Protein AF-A0A7S1MAG1-F1 (afdb_monomer_lite)

Structure (mmCIF, N/CA/C/O backbone):
data_AF-A0A7S1MAG1-F1
#
_entry.id   AF-A0A7S1MAG1-F1
#
loop_
_atom_site.group_PDB
_atom_site.id
_atom_site.type_symbol
_atom_site.label_atom_id
_atom_site.label_alt_id
_atom_site.label_comp_id
_atom_site.label_asym_id
_atom_site.label_entity_id
_atom_site.label_seq_id
_atom_site.pdbx_PDB_ins_code
_atom_site.Cartn_x
_atom_site.Cartn_y
_atom_site.Cartn_z
_atom_site.occupancy
_atom_site.B_iso_or_equiv
_atom_site.auth_seq_id
_atom_site.auth_comp_id
_atom_site.auth_asym_id
_atom_site.auth_atom_id
_atom_site.pdbx_PDB_model_num
ATOM 1 N N . LYS A 1 1 ? -2.793 -0.425 11.177 1.00 80.69 1 LYS A N 1
ATOM 2 C CA . LYS A 1 1 ? -2.006 0.218 10.092 1.00 80.69 1 LYS A CA 1
ATOM 3 C C . LYS A 1 1 ? -1.435 -0.827 9.138 1.00 80.69 1 LYS A C 1
ATOM 5 O O . LYS A 1 1 ? -1.975 -0.945 8.050 1.00 80.69 1 LYS A O 1
ATOM 10 N N . HIS A 1 2 ? -0.466 -1.644 9.570 1.00 88.75 2 HIS A N 1
ATOM 11 C CA . HIS A 1 2 ? 0.183 -2.668 8.735 1.00 88.75 2 HIS A CA 1
ATOM 12 C C . HIS A 1 2 ? -0.796 -3.547 7.936 1.00 88.75 2 HIS A C 1
ATOM 14 O O . HIS A 1 2 ? -0.658 -3.644 6.727 1.00 88.75 2 HIS A O 1
ATOM 20 N N . GLY A 1 3 ? -1.842 -4.095 8.571 1.00 87.62 3 GLY A N 1
ATOM 21 C CA . GLY A 1 3 ? -2.755 -5.026 7.892 1.00 87.62 3 GLY A CA 1
ATOM 22 C C . GLY A 1 3 ? -3.496 -4.387 6.717 1.00 87.62 3 GLY A C 1
ATOM 23 O O . GLY A 1 3 ? -3.519 -4.946 5.631 1.00 87.62 3 GLY A O 1
ATOM 24 N N . ARG A 1 4 ? -4.029 -3.172 6.902 1.00 90.00 4 ARG A N 1
ATOM 25 C CA . ARG A 1 4 ? -4.714 -2.422 5.834 1.00 90.00 4 ARG A CA 1
ATOM 26 C C . ARG A 1 4 ? -3.772 -2.053 4.687 1.00 90.00 4 ARG A C 1
ATOM 28 O O . ARG A 1 4 ? -4.164 -2.176 3.533 1.00 90.00 4 ARG A O 1
ATOM 35 N N . VAL A 1 5 ? -2.537 -1.653 5.001 1.00 90.69 5 VAL A N 1
ATOM 36 C CA . VAL A 1 5 ? -1.518 -1.343 3.985 1.00 90.69 5 VAL A CA 1
ATOM 37 C C . VAL A 1 5 ? -1.180 -2.592 3.174 1.00 90.69 5 VAL A C 1
ATOM 39 O O . VAL A 1 5 ? -1.222 -2.544 1.951 1.00 90.69 5 VAL A O 1
ATOM 42 N N . CYS A 1 6 ? -0.933 -3.728 3.829 1.00 89.31 6 CYS A N 1
ATOM 43 C CA . CYS A 1 6 ? -0.618 -4.978 3.141 1.00 89.31 6 CYS A CA 1
ATOM 44 C C . CYS A 1 6 ? -1.808 -5.530 2.336 1.00 89.31 6 CYS A C 1
ATOM 46 O O . CYS A 1 6 ? -1.602 -6.061 1.249 1.00 89.31 6 CYS A O 1
ATOM 48 N N . MET A 1 7 ? -3.052 -5.375 2.807 1.00 90.88 7 MET A N 1
ATOM 49 C CA . MET A 1 7 ? -4.248 -5.767 2.040 1.00 90.88 7 MET A CA 1
ATOM 50 C C . MET A 1 7 ? -4.369 -4.983 0.726 1.00 90.88 7 MET A C 1
ATOM 52 O O . MET A 1 7 ? -4.616 -5.573 -0.320 1.00 90.88 7 MET A O 1
ATOM 56 N N . LEU A 1 8 ? -4.149 -3.665 0.757 1.00 90.56 8 LEU A N 1
ATOM 57 C CA . LEU A 1 8 ? -4.168 -2.846 -0.459 1.00 90.56 8 LEU A CA 1
ATOM 58 C C . LEU A 1 8 ? -2.948 -3.107 -1.350 1.00 90.56 8 LEU A C 1
ATOM 60 O O . LEU A 1 8 ? -3.086 -3.138 -2.568 1.00 90.56 8 LEU A O 1
ATOM 64 N N . ALA A 1 9 ? -1.773 -3.328 -0.758 1.00 88.75 9 ALA A N 1
ATOM 65 C CA . ALA A 1 9 ? -0.545 -3.583 -1.503 1.00 88.75 9 ALA A CA 1
ATOM 66 C C . ALA A 1 9 ? -0.580 -4.927 -2.248 1.00 88.75 9 ALA A C 1
ATOM 68 O O . ALA A 1 9 ? -0.201 -4.981 -3.412 1.00 88.75 9 ALA A O 1
ATOM 69 N N . THR A 1 10 ? -1.078 -5.996 -1.615 1.00 88.94 10 THR A N 1
ATOM 70 C CA . THR A 1 10 ? -1.230 -7.317 -2.260 1.00 88.94 10 THR A CA 1
ATOM 71 C C . THR A 1 10 ? -2.196 -7.269 -3.437 1.00 88.94 10 THR A C 1
ATOM 73 O O . THR A 1 10 ? -1.853 -7.717 -4.527 1.00 88.94 10 THR A O 1
ATOM 76 N N . LEU A 1 11 ? -3.380 -6.681 -3.244 1.00 88.81 11 LEU A N 1
ATOM 77 C CA . LEU A 1 11 ? -4.368 -6.544 -4.312 1.00 88.81 11 LEU A CA 1
ATOM 78 C C . LEU A 1 11 ? -3.874 -5.620 -5.431 1.00 88.81 11 LEU A C 1
ATOM 80 O O . LEU A 1 11 ? -4.039 -5.947 -6.602 1.00 88.81 11 LEU A O 1
ATOM 84 N N . GLY A 1 12 ? -3.249 -4.493 -5.082 1.00 86.75 12 GLY A N 1
ATOM 85 C CA . GLY A 1 12 ? -2.698 -3.545 -6.048 1.00 86.75 12 GLY A CA 1
ATOM 86 C C . GLY A 1 12 ? -1.608 -4.168 -6.917 1.00 86.75 12 GLY A C 1
ATOM 87 O O . GLY A 1 12 ? -1.656 -4.021 -8.134 1.00 86.75 12 GLY A O 1
ATOM 88 N N . TRP A 1 13 ? -0.688 -4.924 -6.313 1.00 86.19 13 TRP A N 1
ATOM 89 C CA . TRP A 1 13 ? 0.389 -5.600 -7.038 1.00 86.19 13 TRP A CA 1
ATOM 90 C C . TRP A 1 13 ? -0.161 -6.604 -8.057 1.00 86.19 13 TRP A C 1
ATOM 92 O O . TRP A 1 13 ? 0.148 -6.524 -9.247 1.00 86.19 13 TRP A O 1
ATOM 102 N N . ILE A 1 14 ? -1.048 -7.499 -7.613 1.00 85.69 14 ILE A N 1
ATOM 103 C CA . ILE A 1 14 ? -1.650 -8.519 -8.482 1.00 85.69 14 ILE A CA 1
ATOM 104 C C . ILE A 1 14 ? -2.489 -7.861 -9.589 1.00 85.69 14 ILE A C 1
ATOM 106 O O . ILE A 1 14 ? -2.423 -8.278 -10.742 1.00 85.69 14 ILE A O 1
ATOM 110 N N . ALA A 1 15 ? -3.242 -6.800 -9.280 1.00 86.12 15 ALA A N 1
ATOM 111 C CA . ALA A 1 15 ? -4.035 -6.084 -10.280 1.00 86.12 15 ALA A CA 1
ATOM 112 C C . ALA A 1 15 ? -3.161 -5.470 -11.389 1.00 86.12 15 ALA A C 1
ATOM 114 O O . ALA A 1 15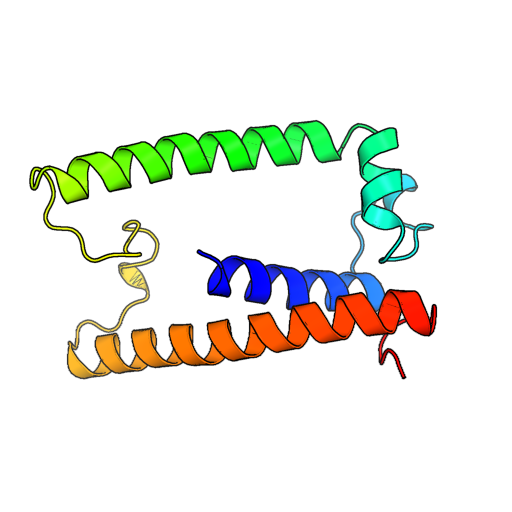 ? -3.523 -5.538 -12.565 1.00 86.12 15 ALA A O 1
ATOM 115 N N . THR A 1 16 ? -1.998 -4.914 -11.034 1.00 83.75 16 THR A N 1
ATOM 116 C CA . THR A 1 16 ? -1.059 -4.344 -12.012 1.00 83.75 16 THR A CA 1
ATOM 117 C C . THR A 1 16 ? -0.356 -5.397 -12.871 1.00 83.75 16 THR A C 1
ATOM 119 O O . THR A 1 16 ? -0.063 -5.116 -14.038 1.00 83.75 16 THR A O 1
ATOM 122 N N . ASP A 1 17 ? -0.140 -6.606 -12.338 1.00 80.12 17 ASP A N 1
ATOM 123 C CA . ASP A 1 17 ? 0.375 -7.749 -13.107 1.00 80.12 17 ASP A CA 1
ATOM 124 C C . ASP A 1 17 ? -0.675 -8.317 -14.068 1.00 80.12 17 ASP A C 1
ATOM 126 O O . ASP A 1 17 ? -0.345 -8.685 -15.191 1.00 80.12 17 ASP A O 1
ATOM 130 N N . LEU A 1 18 ? -1.955 -8.303 -13.680 1.00 81.25 18 LEU A N 1
ATOM 131 C CA . LEU A 1 18 ? -3.079 -8.682 -14.549 1.00 81.25 18 LEU A CA 1
ATOM 132 C C . LEU A 1 18 ? -3.410 -7.626 -15.624 1.00 81.25 18 LEU A C 1
ATOM 134 O O . LEU A 1 18 ? -4.349 -7.806 -16.398 1.00 81.25 18 LEU A O 1
ATOM 138 N N . GLY A 1 19 ? -2.654 -6.526 -15.687 1.00 78.31 19 GLY A N 1
ATOM 139 C CA . GLY A 1 19 ? -2.786 -5.502 -16.725 1.00 78.31 19 GLY A CA 1
ATOM 140 C C . GLY A 1 19 ? -3.743 -4.357 -16.391 1.00 78.31 19 GLY A C 1
ATOM 141 O O . GLY A 1 19 ? -3.987 -3.506 -17.246 1.00 78.31 19 GLY A O 1
ATOM 142 N N . VAL A 1 20 ? -4.255 -4.267 -15.157 1.00 81.69 20 VAL A N 1
ATOM 143 C CA . VAL A 1 20 ? -5.022 -3.094 -14.706 1.00 81.69 20 VAL A CA 1
ATOM 144 C C . VAL A 1 20 ? -4.041 -1.957 -14.416 1.00 81.69 20 VAL A C 1
ATOM 146 O O . VAL A 1 20 ? -3.552 -1.789 -13.301 1.00 81.69 20 VAL A O 1
ATOM 149 N N . ARG A 1 21 ? -3.712 -1.193 -15.459 1.00 81.06 21 ARG A N 1
ATOM 150 C CA . ARG A 1 21 ? -2.763 -0.072 -15.422 1.00 81.06 21 ARG A CA 1
ATOM 151 C C . ARG A 1 21 ? -3.478 1.235 -15.739 1.00 81.06 21 ARG A C 1
ATOM 153 O O . ARG A 1 21 ? -4.432 1.263 -16.515 1.00 81.06 21 ARG A O 1
ATOM 160 N N . PHE A 1 22 ? -3.010 2.329 -15.146 1.00 80.44 22 PHE A N 1
ATOM 161 C CA . PHE A 1 22 ? -3.548 3.652 -15.453 1.00 80.44 22 PHE A CA 1
ATOM 162 C C . PHE A 1 22 ? -3.246 4.049 -16.909 1.00 80.44 22 PHE A C 1
ATOM 164 O O . PHE A 1 22 ? -2.202 3.664 -17.452 1.00 80.44 22 PHE A O 1
ATOM 171 N N . PRO A 1 23 ? -4.144 4.811 -17.561 1.00 78.56 23 PRO A N 1
ATOM 172 C CA . PRO A 1 23 ? -3.906 5.296 -18.913 1.00 78.56 23 PRO A CA 1
ATOM 173 C C . PRO A 1 23 ? -2.746 6.301 -18.908 1.00 78.56 23 PRO A C 1
ATOM 175 O O . PRO A 1 23 ? -2.824 7.352 -18.274 1.00 78.56 23 PRO A O 1
ATOM 178 N N . GLY A 1 24 ? -1.662 5.960 -19.605 1.00 75.94 24 GLY A N 1
ATOM 179 C CA . GLY A 1 24 ? -0.467 6.789 -19.760 1.00 75.94 24 GLY A CA 1
ATOM 180 C C . GLY A 1 24 ? 0.766 5.937 -20.053 1.00 75.94 24 GLY A C 1
ATOM 181 O O . GLY A 1 24 ? 1.004 4.950 -19.361 1.00 75.94 24 GLY A O 1
ATOM 182 N N . ASP A 1 25 ? 1.561 6.321 -21.053 1.00 75.62 25 ASP A N 1
ATOM 183 C CA . ASP A 1 25 ? 2.706 5.530 -21.543 1.00 75.62 25 ASP A CA 1
ATOM 184 C C . ASP A 1 25 ? 3.719 5.185 -20.442 1.00 75.62 25 ASP A C 1
ATOM 186 O O . ASP A 1 25 ? 4.319 4.110 -20.443 1.00 75.62 25 ASP A O 1
ATOM 190 N N . GLN A 1 26 ? 3.843 6.070 -19.450 1.00 74.06 26 GLN A N 1
ATOM 191 C CA . GLN A 1 26 ? 4.710 5.909 -18.282 1.00 74.06 26 GLN A CA 1
ATOM 192 C C . GLN A 1 26 ? 4.343 4.683 -17.428 1.00 74.06 26 GLN A C 1
ATOM 194 O O . GLN A 1 26 ? 5.215 4.105 -16.788 1.00 74.06 26 GLN A O 1
ATOM 199 N N . PHE A 1 27 ? 3.076 4.259 -17.434 1.00 75.31 27 PHE A N 1
ATOM 200 C CA . PHE A 1 27 ? 2.576 3.149 -16.618 1.00 75.31 27 PHE A CA 1
ATOM 201 C C . PHE A 1 27 ? 2.463 1.829 -17.392 1.00 75.31 27 PHE A C 1
ATOM 203 O O . PHE A 1 27 ? 2.237 0.791 -16.777 1.00 75.31 27 PHE A O 1
ATOM 210 N N . GLN A 1 28 ? 2.602 1.845 -18.724 1.00 73.00 28 GLN A N 1
ATOM 211 C CA . GLN A 1 28 ? 2.303 0.687 -19.577 1.00 73.00 28 GLN A CA 1
ATOM 212 C C . GLN A 1 28 ? 3.483 -0.270 -19.768 1.00 73.00 28 GLN A C 1
ATOM 214 O O . GLN A 1 28 ? 3.251 -1.467 -19.900 1.00 73.00 28 GLN A O 1
ATOM 219 N N . ASN A 1 29 ? 4.731 0.205 -19.700 1.00 68.94 29 ASN A N 1
ATOM 220 C CA . ASN A 1 29 ? 5.922 -0.592 -20.047 1.00 68.94 29 ASN A CA 1
ATOM 221 C C . ASN A 1 29 ? 6.854 -0.894 -18.863 1.00 68.94 29 ASN A C 1
ATOM 223 O O . ASN A 1 29 ? 8.044 -1.120 -19.062 1.00 68.94 29 ASN A O 1
ATOM 227 N N . VAL A 1 30 ? 6.341 -0.876 -17.630 1.00 72.94 30 VAL A N 1
ATOM 228 C CA . VAL A 1 30 ? 7.165 -1.105 -16.432 1.00 72.94 30 VAL A CA 1
ATOM 229 C C . VAL A 1 30 ? 6.807 -2.438 -15.773 1.00 72.94 30 VAL A C 1
ATOM 231 O O . VAL A 1 30 ? 5.627 -2.799 -15.690 1.00 72.94 30 VAL A O 1
ATOM 234 N N . SER A 1 31 ? 7.821 -3.190 -15.338 1.00 74.62 31 SER A N 1
ATOM 235 C CA . SER A 1 31 ? 7.637 -4.379 -14.500 1.00 74.62 31 SER A CA 1
ATOM 236 C C . SER A 1 31 ? 7.166 -3.959 -13.103 1.00 74.62 31 SER A C 1
ATOM 238 O O . SER A 1 31 ? 7.508 -2.881 -12.618 1.00 74.62 31 SER A O 1
ATOM 240 N N . THR A 1 32 ? 6.358 -4.774 -12.429 1.00 73.69 32 THR A N 1
ATOM 241 C CA . THR A 1 32 ? 5.814 -4.414 -11.105 1.00 73.69 32 THR A CA 1
ATOM 242 C C . THR A 1 32 ? 6.897 -4.244 -10.039 1.00 73.69 32 THR A C 1
ATOM 244 O O . THR A 1 32 ? 6.757 -3.397 -9.158 1.00 73.69 32 THR A O 1
ATOM 247 N N . VAL A 1 33 ? 8.024 -4.947 -10.177 1.00 78.75 33 VAL A N 1
ATOM 248 C CA . VAL A 1 33 ? 9.203 -4.808 -9.307 1.00 78.75 33 VAL A CA 1
ATOM 249 C C . VAL A 1 33 ? 9.923 -3.472 -9.532 1.00 78.75 33 VAL A C 1
ATOM 251 O O . VAL A 1 33 ? 10.283 -2.786 -8.575 1.00 78.75 33 VAL A O 1
ATOM 254 N N . GLU A 1 34 ? 10.111 -3.055 -10.786 1.00 82.25 34 GLU A N 1
ATOM 255 C CA . GLU A 1 34 ? 10.821 -1.809 -11.115 1.00 82.25 34 GLU A CA 1
ATOM 256 C C . GLU A 1 34 ? 9.919 -0.569 -11.056 1.00 82.25 34 GLU A C 1
ATOM 258 O O . GLU A 1 34 ? 10.417 0.563 -11.057 1.00 82.25 34 GLU A O 1
ATOM 263 N N . ALA A 1 35 ? 8.600 -0.767 -10.954 1.00 82.75 35 ALA A N 1
ATOM 264 C CA . ALA A 1 35 ? 7.594 0.289 -10.919 1.00 82.75 35 ALA A CA 1
ATOM 265 C C . ALA A 1 35 ? 7.908 1.362 -9.876 1.00 82.75 35 ALA A C 1
ATOM 267 O O . ALA A 1 35 ? 7.758 2.549 -10.159 1.00 82.75 35 ALA A O 1
ATOM 268 N N . HIS A 1 36 ? 8.413 0.981 -8.700 1.00 84.94 36 HIS A N 1
ATOM 269 C CA . HIS A 1 36 ? 8.798 1.952 -7.678 1.00 84.94 36 HIS A CA 1
ATOM 270 C C . HIS A 1 36 ? 9.857 2.940 -8.195 1.00 84.94 36 HIS A C 1
ATOM 272 O O . HIS A 1 36 ? 9.648 4.152 -8.152 1.00 84.94 36 HIS A O 1
ATOM 278 N N . ASN A 1 37 ? 10.973 2.440 -8.729 1.00 85.31 37 ASN A N 1
ATOM 279 C CA . ASN A 1 37 ? 12.087 3.286 -9.163 1.00 85.31 37 ASN A CA 1
ATOM 280 C C . ASN A 1 37 ? 11.723 4.120 -10.397 1.00 85.31 37 ASN A C 1
ATOM 282 O O . ASN A 1 37 ? 12.068 5.301 -10.458 1.00 85.31 37 ASN A O 1
ATOM 286 N N . ALA A 1 38 ? 10.976 3.540 -11.339 1.00 83.94 38 ALA A N 1
ATOM 287 C CA . ALA A 1 38 ? 10.489 4.252 -12.518 1.00 83.94 38 ALA A CA 1
ATOM 288 C C . ALA A 1 38 ? 9.506 5.380 -12.155 1.00 83.94 38 ALA A C 1
ATOM 290 O O . ALA A 1 38 ? 9.557 6.464 -12.729 1.00 83.94 38 ALA A O 1
ATOM 291 N N . MET A 1 39 ? 8.628 5.166 -11.171 1.00 81.62 39 MET A N 1
ATOM 292 C CA . MET A 1 39 ? 7.677 6.196 -10.734 1.00 81.62 39 MET A CA 1
ATOM 293 C C . MET A 1 39 ? 8.315 7.267 -9.845 1.00 81.62 39 MET A C 1
ATOM 295 O O . MET A 1 39 ? 7.816 8.395 -9.783 1.00 81.62 39 MET A O 1
ATOM 299 N N . VAL A 1 40 ? 9.428 6.948 -9.179 1.00 85.69 40 VAL A N 1
ATOM 300 C CA . VAL A 1 40 ? 10.264 7.939 -8.489 1.00 85.69 40 VAL A CA 1
ATOM 301 C C . VAL A 1 40 ? 10.981 8.831 -9.500 1.00 85.69 40 VAL A C 1
ATOM 303 O O . VAL A 1 40 ? 10.920 10.051 -9.361 1.00 85.69 40 VAL A O 1
ATOM 306 N N . SER A 1 41 ? 11.596 8.264 -10.544 1.00 82.75 41 SER A N 1
ATOM 307 C CA . SER A 1 41 ? 12.270 9.059 -11.582 1.00 82.75 41 SER A CA 1
ATOM 308 C C . SER A 1 41 ? 11.292 9.892 -12.417 1.00 82.75 41 SER A C 1
ATOM 310 O O . SER A 1 41 ? 11.608 11.024 -12.774 1.00 82.75 41 SER A O 1
ATOM 312 N N . ALA A 1 42 ? 10.077 9.387 -12.651 1.00 82.31 42 ALA A N 1
ATOM 313 C CA . ALA A 1 42 ? 8.990 10.137 -13.281 1.00 82.31 42 ALA A CA 1
ATOM 314 C C . ALA A 1 42 ? 8.395 11.246 -12.384 1.00 82.31 42 ALA A C 1
ATOM 316 O O . ALA A 1 42 ? 7.566 12.028 -12.845 1.00 82.31 42 ALA A O 1
ATOM 317 N N . GLY A 1 43 ? 8.773 11.317 -11.102 1.00 83.62 43 GLY A N 1
ATOM 318 C CA . GLY A 1 43 ? 8.287 12.324 -10.152 1.00 83.62 43 GLY A CA 1
ATOM 319 C C . GLY A 1 43 ? 6.861 12.096 -9.637 1.00 83.62 43 GLY A C 1
ATOM 320 O O . GLY A 1 43 ? 6.383 12.861 -8.801 1.00 83.62 43 GLY A O 1
ATOM 321 N N . VAL A 1 44 ? 6.188 11.029 -10.074 1.00 83.12 44 VAL A N 1
ATOM 322 C CA . VAL A 1 44 ? 4.808 10.696 -9.687 1.00 83.12 44 VAL A CA 1
ATOM 323 C C . VAL A 1 44 ? 4.733 10.213 -8.233 1.00 83.12 44 VAL A C 1
ATOM 325 O O . VAL A 1 44 ? 3.752 10.479 -7.541 1.00 83.12 44 VAL A O 1
ATOM 328 N N . MET A 1 45 ? 5.788 9.565 -7.724 1.00 85.44 45 MET A N 1
ATOM 329 C CA . MET A 1 45 ? 5.827 9.067 -6.341 1.00 85.44 45 MET A CA 1
ATOM 330 C C . MET A 1 45 ? 5.866 10.192 -5.286 1.00 85.44 45 MET A C 1
ATOM 332 O O . MET A 1 45 ? 5.385 10.012 -4.169 1.00 85.44 45 MET A O 1
ATOM 336 N N . GLY A 1 46 ? 6.395 11.372 -5.631 1.00 85.69 46 GLY A N 1
ATOM 337 C CA . GLY A 1 46 ? 6.515 12.509 -4.708 1.00 85.69 46 GLY A CA 1
ATOM 338 C C . GLY A 1 46 ? 5.161 13.021 -4.191 1.00 85.69 46 GLY A C 1
ATOM 339 O O . GLY A 1 46 ? 4.954 13.068 -2.976 1.00 85.69 46 GLY A O 1
ATOM 340 N N . PRO A 1 47 ? 4.202 13.352 -5.077 1.00 86.31 47 PRO A N 1
ATOM 341 C CA . PRO A 1 47 ? 2.836 13.698 -4.682 1.00 86.31 47 PRO A CA 1
ATOM 342 C C . PRO A 1 47 ? 2.119 12.596 -3.883 1.00 86.31 47 PRO A C 1
ATOM 344 O O . PRO A 1 47 ? 1.389 12.900 -2.936 1.00 86.31 47 PRO A O 1
ATOM 347 N N . PHE A 1 48 ? 2.345 11.316 -4.204 1.00 86.31 48 PHE A N 1
ATOM 348 C CA . PHE A 1 48 ? 1.788 10.201 -3.424 1.00 86.31 48 PHE A CA 1
ATOM 349 C C . PHE A 1 48 ? 2.339 10.165 -1.997 1.00 86.31 48 PHE A C 1
ATOM 351 O O . PHE A 1 48 ? 1.574 10.041 -1.042 1.00 86.31 48 PHE A O 1
ATOM 358 N N . LEU A 1 49 ? 3.648 10.355 -1.826 1.00 88.88 49 LEU A N 1
ATOM 359 C CA . LEU A 1 49 ? 4.248 10.445 -0.499 1.00 88.88 49 LEU A CA 1
ATOM 360 C C . LEU A 1 49 ? 3.698 11.644 0.287 1.00 88.88 49 LEU A C 1
ATOM 362 O O . LEU A 1 49 ? 3.362 11.501 1.459 1.00 88.88 49 LEU A O 1
ATOM 366 N N . ALA A 1 50 ? 3.550 12.807 -0.357 1.00 88.69 50 ALA A N 1
ATOM 367 C CA . ALA A 1 50 ? 3.024 14.013 0.283 1.00 88.69 50 ALA A CA 1
ATOM 368 C C . ALA A 1 50 ? 1.567 13.846 0.751 1.00 88.69 50 ALA A C 1
ATOM 370 O O . ALA A 1 50 ? 1.217 14.255 1.858 1.00 88.69 50 ALA A O 1
ATOM 371 N N . THR A 1 51 ? 0.719 13.213 -0.064 1.00 88.06 51 THR A N 1
ATOM 372 C CA . THR A 1 51 ? -0.678 12.940 0.312 1.00 88.06 51 THR A CA 1
ATOM 373 C C . THR A 1 51 ? -0.771 11.935 1.459 1.00 88.06 51 THR A C 1
ATOM 375 O O . THR A 1 51 ? -1.504 12.185 2.415 1.00 88.06 51 THR A O 1
ATOM 378 N N . ILE A 1 52 ? 0.010 10.848 1.432 1.00 89.25 52 ILE A N 1
ATOM 379 C CA . ILE A 1 52 ? 0.088 9.892 2.550 1.00 89.25 52 ILE A CA 1
ATOM 380 C C . ILE A 1 52 ? 0.582 10.592 3.820 1.00 89.25 52 ILE A C 1
ATOM 382 O O . ILE A 1 52 ? -0.026 10.428 4.876 1.00 89.25 52 ILE A O 1
ATOM 386 N N . ALA A 1 53 ? 1.629 11.415 3.720 1.00 88.19 53 ALA A N 1
ATOM 387 C CA . ALA A 1 53 ? 2.166 12.167 4.849 1.00 88.19 53 ALA A CA 1
ATOM 388 C C . ALA A 1 53 ? 1.116 13.104 5.465 1.00 88.19 53 ALA A C 1
ATOM 390 O O . ALA A 1 53 ? 0.981 13.149 6.685 1.00 88.19 53 ALA A O 1
ATOM 391 N N . ALA A 1 54 ? 0.312 13.794 4.650 1.00 88.88 54 ALA A N 1
ATOM 392 C CA . ALA A 1 54 ? -0.780 14.631 5.147 1.00 88.88 54 ALA A CA 1
ATOM 393 C C . ALA A 1 54 ? -1.820 13.818 5.946 1.00 88.88 54 ALA A C 1
ATOM 395 O O . ALA A 1 54 ? -2.216 14.222 7.043 1.00 88.88 54 ALA A O 1
ATOM 396 N N . TYR A 1 55 ? -2.218 12.642 5.444 1.00 86.31 55 TYR A N 1
ATOM 397 C CA . TYR A 1 55 ? -3.118 11.742 6.173 1.00 86.31 55 TYR A CA 1
ATOM 398 C C . TYR A 1 55 ? -2.484 11.168 7.445 1.00 86.31 55 TYR A C 1
ATOM 400 O O . TYR A 1 55 ? -3.184 10.975 8.441 1.00 86.31 55 TYR A O 1
ATOM 408 N N . GLU A 1 56 ? -1.175 10.911 7.452 1.00 87.44 56 GLU A N 1
ATOM 409 C CA . GLU A 1 56 ? -0.463 10.459 8.649 1.00 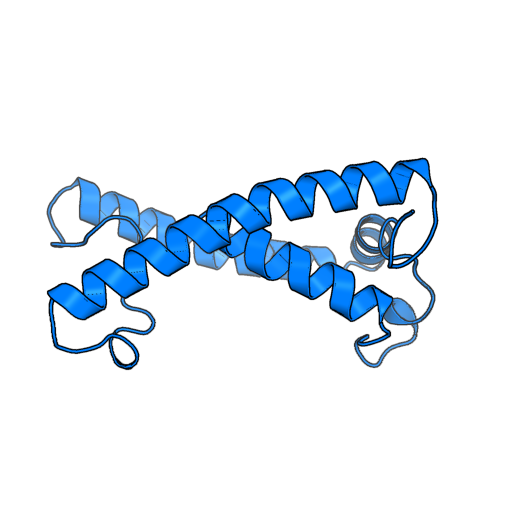87.44 56 GLU A CA 1
ATOM 410 C C . GLU A 1 56 ? -0.361 11.541 9.719 1.00 87.44 56 GLU A C 1
ATOM 412 O O . GLU A 1 56 ? -0.549 11.228 10.892 1.00 87.44 56 GLU A O 1
ATOM 417 N N . VAL A 1 57 ? -0.133 12.801 9.344 1.00 87.94 57 VAL A N 1
ATOM 418 C CA . VAL A 1 57 ? -0.129 13.925 10.293 1.00 87.94 57 VAL A CA 1
ATOM 419 C C . VAL A 1 57 ? -1.501 14.067 10.952 1.00 87.94 57 VAL A C 1
ATOM 421 O O . VAL A 1 57 ? -1.589 14.149 12.177 1.00 87.94 57 VAL A O 1
ATOM 424 N N . TYR A 1 58 ? -2.581 14.002 10.167 1.00 84.12 58 TYR A N 1
ATOM 425 C CA . TYR A 1 58 ? -3.943 14.021 10.704 1.00 84.12 58 TYR A CA 1
ATOM 426 C C . TYR A 1 58 ? -4.236 12.804 11.599 1.00 84.12 58 TYR A C 1
ATOM 428 O O . TYR A 1 58 ? -4.746 12.939 12.711 1.00 84.12 58 TYR A O 1
ATOM 436 N N . GLY A 1 59 ? -3.876 11.599 11.147 1.00 81.06 59 GLY A N 1
ATOM 437 C CA . GLY A 1 59 ? -4.061 10.373 11.920 1.00 81.06 59 GLY A CA 1
ATOM 438 C C . GLY A 1 59 ? -3.233 10.340 13.209 1.00 81.06 59 GLY A C 1
ATOM 439 O O . GLY A 1 59 ? -3.697 9.791 14.209 1.00 81.06 59 GLY A O 1
ATOM 440 N N . GLY A 1 60 ? -2.038 10.934 13.189 1.00 81.44 60 GLY A N 1
ATOM 441 C CA . GLY A 1 60 ? -1.143 11.100 14.330 1.00 81.44 60 GLY A CA 1
ATOM 442 C C . GLY A 1 60 ? -1.710 12.065 15.363 1.00 81.44 60 GLY A C 1
ATOM 443 O O . GLY A 1 60 ? -1.780 11.701 16.535 1.00 81.44 60 GLY A O 1
ATOM 444 N N . TRP A 1 61 ? -2.215 13.225 14.930 1.00 80.50 61 TRP A N 1
ATOM 445 C CA . TRP A 1 61 ? -2.968 14.142 15.793 1.00 80.50 61 TRP A CA 1
ATOM 446 C C . TRP A 1 61 ? -4.135 13.406 16.469 1.00 80.50 61 TRP A C 1
ATOM 448 O O . TRP A 1 61 ? -4.194 13.342 17.697 1.00 80.50 61 TRP A O 1
ATOM 458 N N . LEU A 1 62 ? -5.005 12.749 15.694 1.00 77.88 62 LEU A N 1
ATOM 459 C CA . LEU A 1 62 ? -6.161 12.014 16.231 1.00 77.88 62 LEU A CA 1
ATOM 460 C C . LEU A 1 62 ? -5.755 10.872 17.191 1.00 77.88 62 LEU A C 1
ATOM 462 O O . LEU A 1 62 ? -6.552 10.419 18.011 1.00 77.88 62 LEU A O 1
ATOM 466 N N . CYS A 1 63 ? -4.539 10.337 17.056 1.00 75.00 63 CYS A N 1
ATOM 467 C CA . CYS A 1 63 ? -3.995 9.333 17.967 1.00 75.00 63 CYS A CA 1
ATOM 468 C C . CYS A 1 63 ? -3.587 9.970 19.303 1.00 75.00 63 CYS A C 1
ATOM 470 O O . CYS A 1 63 ? -3.963 9.462 20.356 1.00 75.00 63 CYS A O 1
ATOM 472 N N . LEU A 1 64 ? -2.877 11.103 19.258 1.00 78.00 64 LEU A N 1
ATOM 473 C CA . LEU A 1 64 ? -2.442 11.851 20.442 1.00 78.00 64 LEU A CA 1
ATOM 474 C C . LEU A 1 64 ? -3.632 12.330 21.284 1.00 78.00 64 LEU A C 1
ATOM 476 O O . LEU A 1 64 ? -3.647 12.113 22.491 1.00 78.00 64 LEU A O 1
ATOM 480 N N . GLU A 1 65 ? -4.675 12.877 20.658 1.00 75.75 65 GLU A N 1
ATOM 481 C CA . GLU A 1 65 ? -5.891 13.296 21.376 1.00 75.75 65 GLU A CA 1
ATOM 482 C C . GLU A 1 65 ? -6.656 12.127 22.014 1.00 75.75 65 GLU A C 1
ATOM 484 O O . GLU A 1 65 ? -7.280 12.291 23.066 1.00 75.75 65 GLU A O 1
ATOM 489 N N . GLY A 1 66 ? -6.598 10.942 21.396 1.00 71.19 66 GLY A N 1
ATOM 490 C CA . GLY A 1 66 ? -7.142 9.711 21.969 1.00 71.19 66 GLY A CA 1
ATOM 491 C C . GLY A 1 66 ? -6.334 9.218 23.173 1.00 71.19 66 GLY A C 1
ATOM 492 O O . GLY A 1 66 ? -6.920 8.801 24.168 1.00 71.19 66 GLY A O 1
ATOM 493 N N . PHE A 1 67 ? -5.001 9.316 23.123 1.00 67.44 67 PHE A N 1
ATOM 494 C CA . PHE A 1 67 ? -4.124 8.979 24.253 1.00 67.44 67 PHE A CA 1
ATOM 495 C C . PHE A 1 67 ? -4.276 9.943 25.434 1.00 67.44 67 PHE A C 1
ATOM 497 O O . PHE A 1 67 ? -4.236 9.511 26.582 1.00 67.44 67 PHE A O 1
ATOM 504 N N . GLU A 1 68 ? -4.489 11.231 25.165 1.00 70.44 68 GLU A N 1
ATOM 505 C CA . GLU A 1 68 ? -4.751 12.248 26.190 1.00 70.44 68 GLU A CA 1
ATOM 506 C C . GLU A 1 68 ? -6.150 12.126 26.826 1.00 70.44 68 GLU A C 1
ATOM 508 O O . GLU A 1 68 ? -6.468 12.865 27.756 1.00 70.44 68 GLU A O 1
ATOM 513 N N . GLY A 1 69 ? -7.000 11.210 26.343 1.00 65.88 69 GLY A N 1
ATOM 514 C CA . GLY A 1 69 ? -8.332 10.954 26.899 1.00 65.88 69 GLY A CA 1
ATOM 515 C C . GLY A 1 69 ? -9.374 12.028 26.572 1.00 65.88 69 GLY A C 1
ATOM 516 O O . GLY A 1 69 ? -10.481 11.990 27.105 1.00 65.88 69 GLY A O 1
ATOM 517 N N . LYS A 1 70 ? -9.055 12.975 25.680 1.00 63.84 70 LYS A N 1
ATOM 518 C CA . LYS A 1 70 ? -9.993 14.013 25.214 1.00 63.84 70 LYS A CA 1
ATOM 519 C C . LYS A 1 70 ? -11.065 13.442 24.281 1.00 63.84 70 LYS A C 1
ATOM 521 O O . LYS A 1 70 ? -12.134 14.032 24.144 1.00 63.84 70 LYS A O 1
ATOM 526 N N . ILE A 1 71 ? -10.791 12.295 23.652 1.00 64.88 71 ILE A N 1
ATOM 527 C CA . ILE A 1 71 ? -11.692 11.615 22.717 1.00 64.88 71 ILE A CA 1
ATOM 528 C C . ILE A 1 71 ? -11.806 10.132 23.099 1.00 64.88 71 ILE A C 1
ATOM 530 O O . ILE A 1 71 ? -10.815 9.405 23.082 1.00 64.88 71 ILE A O 1
ATOM 534 N N . ASN A 1 72 ? -13.028 9.660 23.376 1.00 63.16 72 ASN A N 1
ATOM 535 C CA . ASN A 1 72 ? -13.323 8.233 23.560 1.00 63.16 72 ASN A CA 1
ATOM 536 C C . ASN A 1 72 ? -13.260 7.509 22.209 1.00 63.16 72 ASN A C 1
ATOM 538 O O . ASN A 1 72 ? -14.236 7.474 21.456 1.00 63.16 72 ASN A O 1
ATOM 542 N N . ARG A 1 73 ? -12.087 6.962 21.889 1.00 68.50 73 ARG A N 1
ATOM 543 C CA . ARG A 1 73 ? -11.795 6.305 20.615 1.00 68.50 73 ARG A CA 1
ATOM 544 C C . ARG A 1 73 ? -11.081 4.977 20.851 1.00 68.50 73 ARG A C 1
ATOM 546 O O . ARG A 1 73 ? -10.049 4.931 21.511 1.00 68.50 73 ARG A O 1
ATOM 553 N N . GLU A 1 74 ? -11.580 3.911 20.231 1.00 70.06 74 GLU A N 1
ATOM 554 C CA . GLU A 1 74 ? -10.852 2.642 20.172 1.00 70.06 74 GLU A CA 1
ATOM 555 C C . GLU A 1 74 ? -9.689 2.701 19.168 1.00 70.06 74 GLU A C 1
ATOM 557 O O . GLU A 1 74 ? -9.760 3.346 18.114 1.00 70.06 74 GLU A O 1
ATOM 562 N N . ALA A 1 75 ? -8.608 1.980 19.466 1.00 69.94 75 ALA A N 1
ATOM 563 C CA . ALA A 1 75 ? -7.445 1.909 18.591 1.00 69.94 75 ALA A CA 1
ATOM 564 C C . ALA A 1 75 ? -7.834 1.421 17.178 1.00 69.94 75 ALA A C 1
ATOM 566 O O . ALA A 1 75 ? -8.366 0.329 17.001 1.00 69.94 75 ALA A O 1
ATOM 567 N N . GLY A 1 76 ? -7.542 2.232 16.154 1.00 68.31 76 GLY A N 1
ATOM 568 C CA . GLY A 1 76 ? -7.834 1.910 14.749 1.00 68.31 76 GLY A CA 1
ATOM 569 C C . GLY A 1 76 ? -9.195 2.386 14.219 1.00 68.31 76 GLY A C 1
ATOM 570 O O . GLY A 1 76 ? -9.420 2.302 13.008 1.00 68.31 76 GLY A O 1
ATOM 571 N N . ASP A 1 77 ? -10.060 2.955 15.064 1.00 74.44 77 ASP A N 1
ATOM 572 C CA . ASP A 1 77 ? -11.327 3.565 14.638 1.00 74.44 77 ASP A CA 1
ATOM 573 C C . ASP A 1 77 ? -11.096 5.009 14.175 1.00 74.44 77 ASP A C 1
ATOM 575 O O . ASP A 1 77 ? -10.984 5.908 14.991 1.00 74.44 77 ASP A O 1
ATOM 579 N N . PHE A 1 78 ? -10.959 5.266 12.874 1.00 69.44 78 PHE A N 1
ATOM 580 C CA . PHE A 1 78 ? -10.778 6.630 12.343 1.00 69.44 78 PHE A CA 1
ATOM 581 C C . PHE A 1 78 ? -12.108 7.352 12.065 1.00 69.44 78 PHE A C 1
ATOM 583 O O . PHE A 1 78 ? -12.122 8.300 11.290 1.00 69.44 78 PHE A O 1
ATOM 590 N N . PHE A 1 79 ? -13.233 6.882 12.623 1.00 63.81 79 PHE A N 1
ATOM 591 C CA . PHE A 1 79 ? -14.596 7.358 12.323 1.00 63.81 79 PHE A CA 1
ATOM 592 C C . PHE A 1 79 ? -15.039 7.189 10.857 1.00 63.81 79 PHE A C 1
ATOM 594 O O . PHE A 1 79 ? -16.187 7.462 10.510 1.00 63.81 79 PHE A O 1
ATOM 601 N N . LEU A 1 80 ? -14.163 6.659 10.005 1.00 61.12 80 LEU A N 1
ATOM 602 C CA . LEU A 1 80 ? -14.427 6.313 8.618 1.00 61.12 80 LEU A CA 1
ATOM 603 C C . LEU A 1 80 ? -15.160 4.968 8.549 1.00 61.12 80 LEU A C 1
ATOM 605 O O . LEU A 1 80 ? -14.655 3.953 9.024 1.00 61.12 80 LEU A O 1
ATOM 609 N N . GLY A 1 81 ? -16.346 4.961 7.936 1.00 57.69 81 GLY A N 1
ATOM 610 C CA . GLY A 1 81 ? -17.082 3.729 7.637 1.00 57.69 81 GLY A CA 1
ATOM 611 C C . GLY A 1 81 ? -17.980 3.194 8.755 1.00 57.69 81 GLY A C 1
ATOM 612 O O . GLY A 1 81 ? -18.474 2.077 8.629 1.00 57.69 81 GLY A O 1
ATOM 613 N N . LYS A 1 82 ? -18.278 3.984 9.800 1.00 61.22 82 LYS A N 1
ATOM 614 C CA . LYS A 1 82 ? -19.247 3.601 10.854 1.00 61.22 82 LYS A CA 1
ATOM 615 C C . LYS A 1 82 ? -20.636 3.236 10.308 1.00 61.22 82 LYS A C 1
ATOM 617 O O . LYS A 1 82 ? -21.331 2.434 10.916 1.00 61.22 82 LYS A O 1
ATOM 622 N N . ASN A 1 83 ? -20.996 3.748 9.130 1.00 62.62 83 ASN A N 1
ATOM 623 C CA . ASN A 1 83 ? -22.239 3.406 8.430 1.00 62.62 83 ASN A CA 1
ATOM 624 C C . ASN A 1 83 ? -22.252 1.988 7.829 1.00 62.62 83 ASN A C 1
ATOM 626 O O . ASN A 1 83 ? -23.326 1.471 7.543 1.00 62.62 83 ASN A O 1
ATOM 630 N N . PHE A 1 84 ? -21.086 1.369 7.623 1.00 62.62 84 PHE A N 1
ATOM 631 C CA . PHE A 1 84 ? -20.960 0.004 7.098 1.00 62.62 84 PHE A CA 1
ATOM 632 C C . PHE A 1 84 ? -20.819 -1.046 8.207 1.00 62.62 84 PHE A C 1
ATOM 634 O O . PHE A 1 84 ? -20.814 -2.242 7.915 1.00 62.62 84 PHE A O 1
ATOM 641 N N . LEU A 1 85 ? -20.698 -0.624 9.472 1.00 66.19 85 LEU A N 1
ATOM 642 C CA . LEU A 1 85 ? -20.686 -1.548 10.599 1.00 66.19 85 LEU A CA 1
ATOM 643 C C . LEU A 1 85 ? -22.121 -1.973 10.958 1.00 66.19 85 LEU A C 1
ATOM 645 O O . LEU A 1 85 ? -23.012 -1.122 11.035 1.00 66.19 85 LEU A O 1
ATOM 649 N N . PRO A 1 86 ? -22.357 -3.267 11.233 1.00 68.12 86 PRO A N 1
ATOM 650 C CA . PRO A 1 86 ? -23.598 -3.717 11.847 1.00 68.12 86 PRO A CA 1
ATOM 651 C C . PRO A 1 86 ? -23.826 -2.996 13.182 1.00 68.12 86 PRO A C 1
ATOM 653 O O . PRO A 1 86 ? -22.887 -2.800 13.950 1.00 68.12 86 PRO A O 1
ATOM 656 N N . LYS A 1 87 ? -25.079 -2.628 13.473 1.00 68.94 87 LYS A N 1
ATOM 657 C CA . LYS A 1 87 ? -25.462 -1.953 14.730 1.00 68.94 87 LYS A CA 1
ATOM 658 C C . LYS A 1 87 ? -25.398 -2.869 15.963 1.00 68.94 87 LYS A C 1
ATOM 660 O O . LYS A 1 87 ? -25.537 -2.385 17.078 1.00 68.94 87 LYS A O 1
ATOM 665 N N . ASP A 1 88 ? -25.227 -4.171 15.747 1.00 77.62 88 ASP A N 1
ATOM 666 C CA . ASP A 1 88 ? -25.136 -5.203 16.778 1.00 77.62 88 ASP A CA 1
ATOM 667 C C . ASP A 1 88 ? -23.667 -5.432 17.188 1.00 77.62 88 ASP A C 1
ATOM 669 O O . ASP A 1 88 ? -22.803 -5.659 16.335 1.00 77.62 88 ASP A O 1
ATOM 673 N N . GLU A 1 89 ? -23.370 -5.378 18.488 1.00 72.69 89 GLU A N 1
ATOM 674 C CA . GLU A 1 89 ? -22.004 -5.433 19.036 1.00 72.69 89 GLU A CA 1
ATOM 675 C C . GLU A 1 89 ? -21.309 -6.782 18.775 1.00 72.69 89 GLU A C 1
ATOM 677 O O . GLU A 1 89 ? -20.103 -6.838 18.499 1.00 72.69 89 GLU A O 1
ATOM 682 N N . ALA A 1 90 ? -22.068 -7.883 18.779 1.00 75.56 90 ALA A N 1
ATOM 683 C CA . ALA A 1 90 ? -21.546 -9.218 18.477 1.00 75.56 90 ALA A CA 1
ATOM 684 C C . ALA A 1 90 ? -21.132 -9.353 16.998 1.00 75.56 90 ALA A C 1
ATOM 686 O O . ALA A 1 90 ? -20.120 -9.970 16.651 1.00 75.56 90 ALA A O 1
ATOM 687 N N . GLN A 1 91 ? -21.881 -8.715 16.101 1.00 74.75 91 GLN A N 1
ATOM 688 C CA . GLN A 1 91 ? -21.558 -8.702 14.676 1.00 74.75 91 GLN A CA 1
ATOM 689 C C . GLN A 1 91 ? -20.417 -7.725 14.376 1.00 74.75 91 GLN A C 1
ATOM 691 O O . GLN A 1 91 ? -19.543 -8.029 13.563 1.00 74.75 91 GLN A O 1
ATOM 696 N N . ALA A 1 92 ? -20.367 -6.588 15.075 1.00 77.12 92 ALA A N 1
ATOM 697 C CA . ALA A 1 92 ? -19.275 -5.627 14.965 1.00 77.12 92 ALA A CA 1
ATOM 698 C C . ALA A 1 92 ? -17.929 -6.234 15.399 1.00 77.12 92 ALA A C 1
ATOM 700 O O . ALA A 1 92 ? -16.930 -6.074 14.698 1.00 77.12 92 ALA A O 1
ATOM 701 N N . SER A 1 93 ? -17.892 -6.980 16.508 1.00 79.00 93 SER A N 1
ATOM 702 C CA . SER A 1 93 ? -16.677 -7.679 16.960 1.00 79.00 93 SER A CA 1
ATOM 703 C C . SER A 1 93 ? -16.225 -8.763 15.976 1.00 79.00 93 SER A C 1
ATOM 705 O O . SER A 1 93 ? -15.041 -8.839 15.649 1.00 79.00 93 SER A O 1
ATOM 707 N N . THR A 1 94 ? -17.161 -9.525 15.406 1.00 85.00 94 THR A N 1
ATOM 708 C CA . THR A 1 94 ? -16.859 -10.514 14.358 1.00 85.00 94 THR A CA 1
ATOM 709 C C . THR A 1 94 ? -16.257 -9.858 13.110 1.00 85.00 94 THR A C 1
ATOM 711 O O . THR A 1 94 ? -15.295 -10.366 12.536 1.00 85.00 94 THR A O 1
ATOM 714 N N . MET A 1 95 ? -16.773 -8.699 12.692 1.00 82.25 95 MET A N 1
ATOM 715 C CA . MET A 1 95 ? -16.219 -7.944 11.561 1.00 82.25 95 MET A CA 1
ATOM 716 C C . MET A 1 95 ? -14.812 -7.407 11.853 1.00 82.25 95 MET A C 1
ATOM 718 O O . MET A 1 95 ? -13.940 -7.489 10.988 1.00 82.25 95 MET A O 1
ATOM 722 N N . LYS A 1 96 ? -14.554 -6.931 13.080 1.00 83.00 96 LYS A N 1
ATOM 723 C CA . LYS A 1 96 ? -13.205 -6.529 13.521 1.00 83.00 96 LYS A CA 1
ATOM 724 C C . LYS A 1 96 ? -12.222 -7.707 13.478 1.00 83.00 96 LYS A C 1
ATOM 726 O O . LYS A 1 96 ? -11.088 -7.538 13.032 1.00 83.00 96 LYS A O 1
ATOM 731 N N . LEU A 1 97 ? -12.651 -8.903 13.892 1.00 87.50 97 LEU A N 1
ATOM 732 C CA . LEU A 1 97 ? -11.826 -10.116 13.818 1.00 87.50 97 LEU A CA 1
ATOM 733 C C . LEU A 1 97 ? -11.493 -10.497 12.373 1.00 87.50 97 LEU A C 1
ATOM 735 O O . LEU A 1 97 ? -10.326 -10.729 12.066 1.00 87.50 97 LEU A O 1
ATOM 739 N N . LYS A 1 98 ? -12.476 -10.457 11.465 1.00 88.75 98 LYS A N 1
ATOM 740 C CA . LYS A 1 98 ? -12.243 -10.697 10.030 1.00 88.75 98 LYS A CA 1
ATOM 741 C C . LYS A 1 98 ? -11.219 -9.729 9.440 1.00 88.75 98 LYS A C 1
ATOM 743 O O . LYS A 1 98 ? -10.389 -10.131 8.630 1.00 88.75 98 LYS A O 1
ATOM 748 N N . GLU A 1 99 ? -11.255 -8.458 9.837 1.00 88.25 99 GLU A N 1
ATOM 749 C CA . GLU A 1 99 ? -10.256 -7.480 9.397 1.00 88.25 99 GLU A CA 1
ATOM 750 C C . GLU A 1 99 ? -8.844 -7.846 9.889 1.00 88.25 99 GLU A C 1
ATOM 752 O O . GLU A 1 99 ? -7.877 -7.758 9.132 1.00 88.25 99 GLU A O 1
ATOM 757 N N . LEU A 1 100 ? -8.716 -8.287 11.144 1.00 89.06 100 LEU A N 1
ATOM 758 C CA . LEU A 1 100 ? -7.436 -8.692 11.728 1.00 89.06 100 LEU A CA 1
ATOM 759 C C . LEU A 1 100 ? -6.861 -9.946 11.066 1.00 89.06 100 LEU A C 1
ATOM 761 O O . LEU A 1 100 ? -5.665 -9.982 10.776 1.00 89.06 100 LEU A O 1
ATOM 765 N N . GLU A 1 101 ? -7.686 -10.960 10.828 1.00 91.88 101 GLU A N 1
ATOM 766 C CA . GLU A 1 101 ? -7.264 -12.215 10.200 1.00 91.88 101 GLU A CA 1
ATOM 767 C C . GLU A 1 101 ? -6.825 -11.994 8.751 1.00 91.88 101 GLU A C 1
ATOM 769 O O . GLU A 1 101 ? -5.705 -12.360 8.387 1.00 91.88 101 GLU A O 1
ATOM 774 N N . ASN A 1 102 ? -7.638 -11.289 7.957 1.00 92.19 102 ASN A N 1
ATOM 775 C CA . ASN A 1 102 ? -7.278 -10.927 6.585 1.00 92.19 102 ASN A CA 1
ATOM 776 C C . ASN A 1 102 ? -6.051 -10.011 6.542 1.00 92.19 102 ASN A C 1
ATOM 778 O O . ASN A 1 102 ? -5.175 -10.178 5.696 1.00 92.19 102 ASN A O 1
ATOM 782 N N . GLY A 1 103 ? -5.936 -9.079 7.492 1.00 90.25 103 GLY A N 1
ATOM 783 C CA . GLY A 1 103 ? -4.773 -8.211 7.615 1.00 90.25 103 GLY A CA 1
ATOM 784 C C . GLY A 1 103 ? -3.483 -8.984 7.899 1.00 90.25 103 GLY A C 1
ATOM 785 O O . GLY A 1 103 ? -2.453 -8.675 7.306 1.00 90.25 103 GLY A O 1
ATOM 786 N N . ARG A 1 104 ? -3.521 -9.993 8.779 1.00 94.12 104 ARG A N 1
ATOM 787 C CA . ARG A 1 104 ? -2.365 -10.856 9.084 1.00 94.12 104 ARG A CA 1
ATOM 788 C C . ARG A 1 104 ? -1.980 -11.726 7.893 1.00 94.12 104 ARG A C 1
ATOM 790 O O . ARG A 1 104 ? -0.799 -11.806 7.564 1.00 94.12 104 ARG A O 1
ATOM 797 N N . LEU A 1 105 ? -2.967 -12.323 7.226 1.00 92.62 105 LEU A N 1
ATOM 798 C CA . LEU A 1 105 ? -2.739 -13.100 6.010 1.00 92.62 105 LEU A CA 1
ATOM 799 C C . LEU A 1 105 ? -2.090 -12.237 4.920 1.00 92.62 105 LEU A C 1
ATOM 801 O O . LEU A 1 105 ? -1.099 -12.643 4.318 1.00 92.62 105 LEU A O 1
ATOM 805 N N . ALA A 1 106 ? -2.589 -11.016 4.721 1.00 91.44 106 ALA A N 1
ATOM 806 C CA . ALA A 1 106 ? -2.057 -10.095 3.725 1.00 91.44 106 ALA A CA 1
ATOM 807 C C . ALA A 1 106 ? -0.614 -9.652 4.016 1.00 91.44 106 ALA A C 1
ATOM 809 O O . ALA A 1 106 ? 0.150 -9.447 3.076 1.00 91.44 1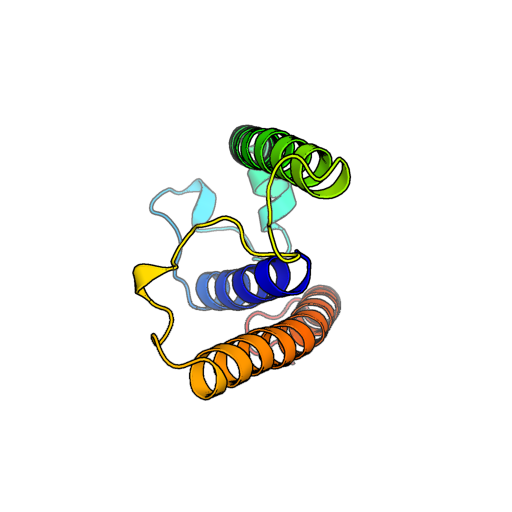06 ALA A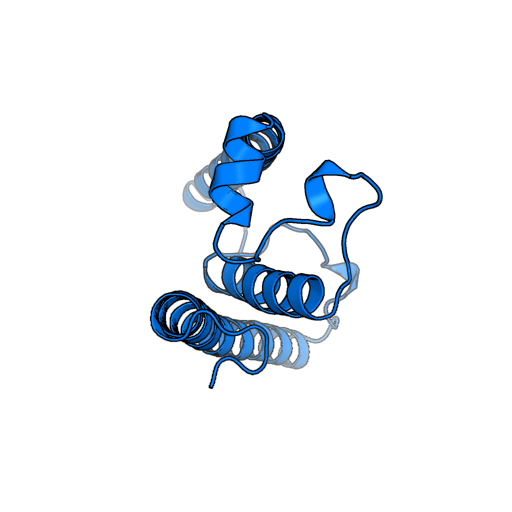 O 1
ATOM 810 N N . MET A 1 107 ? -0.212 -9.521 5.288 1.00 92.12 107 MET A N 1
ATOM 811 C CA . MET A 1 107 ? 1.188 -9.222 5.636 1.00 92.12 107 MET A CA 1
ATOM 812 C C . MET A 1 107 ? 2.134 -10.324 5.151 1.00 92.12 107 MET A C 1
ATOM 814 O O . MET A 1 107 ? 3.161 -10.028 4.541 1.00 92.12 107 MET A O 1
ATOM 818 N N . LEU A 1 108 ? 1.768 -11.586 5.390 1.00 91.62 108 LEU A N 1
ATOM 819 C CA . LEU A 1 108 ? 2.556 -12.734 4.944 1.00 91.62 108 LEU A CA 1
ATOM 820 C C . LEU A 1 108 ? 2.552 -12.838 3.415 1.00 91.62 1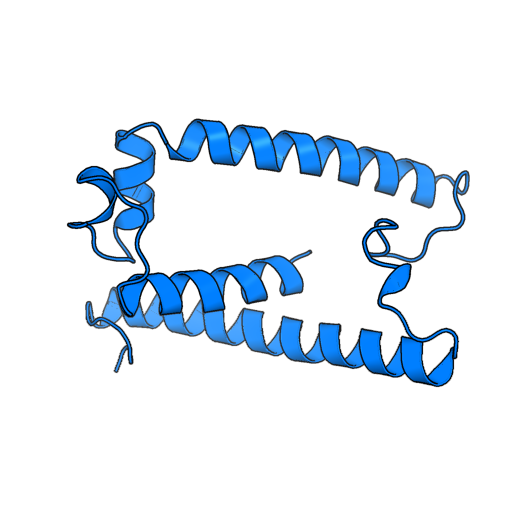08 LEU A C 1
ATOM 822 O O . LEU A 1 108 ? 3.615 -12.972 2.811 1.00 91.62 108 LEU A O 1
ATOM 826 N N . ALA A 1 109 ? 1.383 -12.686 2.788 1.00 89.19 109 ALA A N 1
ATOM 827 C CA . ALA A 1 109 ? 1.243 -12.734 1.336 1.00 89.19 109 ALA A CA 1
ATOM 828 C C . ALA A 1 109 ? 2.092 -11.662 0.634 1.00 89.19 109 ALA A C 1
ATOM 830 O O . ALA A 1 109 ? 2.832 -11.984 -0.291 1.00 89.19 109 ALA A O 1
ATOM 831 N N . PHE A 1 110 ? 2.055 -10.411 1.106 1.00 88.31 110 PHE A N 1
ATOM 832 C CA . PHE A 1 110 ? 2.862 -9.332 0.530 1.00 88.31 110 PHE A CA 1
ATOM 833 C C . PHE A 1 110 ? 4.360 -9.629 0.611 1.00 88.31 110 PHE A C 1
ATOM 835 O O . PHE A 1 110 ? 5.083 -9.442 -0.365 1.00 88.31 110 PHE A O 1
ATOM 842 N N . SER A 1 111 ? 4.821 -10.116 1.768 1.00 88.25 111 SER A N 1
ATOM 843 C CA . SER A 1 111 ? 6.233 -10.449 1.955 1.00 88.25 111 SER A CA 1
ATOM 844 C C . SER A 1 111 ? 6.693 -11.548 0.994 1.00 88.25 111 SER A C 1
ATOM 846 O O . SER A 1 111 ? 7.741 -11.395 0.374 1.00 88.25 111 SER A O 1
ATOM 848 N N . GLY A 1 112 ? 5.876 -12.589 0.790 1.00 86.62 112 GLY A N 1
ATOM 849 C CA . GLY A 1 112 ? 6.180 -13.675 -0.141 1.00 86.62 112 GLY A CA 1
ATOM 850 C C . GLY A 1 112 ? 6.205 -13.219 -1.599 1.00 86.62 112 GLY A C 1
ATOM 851 O O . GLY A 1 112 ? 7.143 -13.549 -2.319 1.00 86.62 112 GLY A O 1
ATOM 852 N N . ILE A 1 113 ? 5.228 -12.406 -2.018 1.00 86.62 113 ILE A N 1
ATOM 853 C CA . ILE A 1 113 ? 5.181 -11.834 -3.375 1.00 86.62 113 ILE A CA 1
ATOM 854 C C . ILE A 1 113 ? 6.430 -10.989 -3.644 1.00 86.62 113 ILE A C 1
ATOM 856 O O . ILE A 1 113 ? 7.071 -11.145 -4.680 1.00 86.62 113 ILE A O 1
ATOM 860 N N . CYS A 1 114 ? 6.817 -10.131 -2.697 1.00 85.12 114 CYS A N 1
ATOM 861 C CA . CYS A 1 114 ? 7.990 -9.269 -2.836 1.00 85.12 114 CYS A CA 1
ATOM 862 C C . CYS A 1 114 ? 9.285 -10.084 -2.992 1.00 85.12 114 CYS A C 1
ATOM 864 O O . CYS A 1 114 ? 10.085 -9.817 -3.882 1.00 85.12 114 CYS A O 1
ATOM 866 N N . THR A 1 115 ? 9.485 -11.121 -2.173 1.00 85.31 115 THR A N 1
ATOM 867 C CA . THR A 1 115 ? 10.699 -11.947 -2.260 1.00 85.31 115 THR A CA 1
ATOM 868 C C . THR A 1 115 ? 10.732 -12.826 -3.506 1.00 85.31 115 THR A C 1
ATOM 870 O O . THR A 1 115 ? 11.792 -12.970 -4.108 1.00 85.31 115 THR A O 1
ATOM 873 N N . GLN A 1 116 ? 9.593 -13.409 -3.899 1.00 84.44 116 GLN A N 1
ATOM 874 C CA . GLN A 1 116 ? 9.539 -14.301 -5.059 1.00 84.44 116 GLN A CA 1
ATOM 875 C C . GLN A 1 116 ? 9.676 -13.522 -6.364 1.00 84.44 116 GLN A C 1
ATOM 877 O O . GLN A 1 116 ? 10.475 -13.909 -7.204 1.00 84.44 116 GLN A O 1
ATOM 882 N N . SER A 1 117 ? 8.997 -12.380 -6.500 1.00 82.50 117 SER A N 1
ATOM 883 C CA . SER A 1 117 ? 9.084 -11.544 -7.708 1.00 82.50 117 SER A CA 1
ATOM 884 C C . SER A 1 117 ? 10.508 -11.062 -8.012 1.00 82.50 117 SER A C 1
ATOM 886 O O . SER A 1 117 ? 10.896 -10.999 -9.175 1.00 82.50 117 SER A O 1
ATOM 888 N N . VAL A 1 118 ? 11.318 -10.778 -6.986 1.00 82.44 118 VAL A N 1
ATOM 889 C CA . VAL A 1 118 ? 12.738 -10.422 -7.164 1.00 82.44 118 VAL A CA 1
ATOM 890 C C . VAL A 1 118 ? 13.597 -11.637 -7.526 1.00 82.44 118 VAL A C 1
ATOM 892 O O . VAL A 1 118 ? 14.568 -11.495 -8.265 1.00 82.44 118 VAL A O 1
ATOM 895 N N . LEU A 1 119 ? 13.269 -12.821 -7.002 1.00 81.56 119 LEU A N 1
ATOM 896 C CA . LEU A 1 119 ? 14.051 -14.038 -7.220 1.00 81.56 119 LEU A CA 1
ATOM 897 C C . LEU A 1 119 ? 13.786 -14.672 -8.592 1.00 81.56 119 LEU A C 1
ATOM 899 O O . LEU A 1 119 ? 14.733 -15.098 -9.249 1.00 81.56 119 LEU A O 1
ATOM 903 N N . THR A 1 120 ? 12.521 -14.761 -9.004 1.00 75.94 120 THR A N 1
ATOM 904 C CA . THR A 1 120 ? 12.113 -15.415 -10.256 1.00 75.94 120 THR A CA 1
ATOM 905 C C . THR A 1 120 ? 12.096 -14.449 -11.435 1.00 75.94 120 THR A C 1
ATOM 907 O O . THR A 1 120 ? 12.336 -14.864 -12.564 1.00 75.94 120 THR A O 1
ATOM 910 N N . GLY A 1 121 ? 11.836 -13.158 -11.197 1.00 71.38 121 GLY A N 1
ATOM 911 C CA . GLY A 1 121 ? 11.643 -12.177 -12.268 1.00 71.38 121 GLY A CA 1
ATOM 912 C C . GLY A 1 121 ? 10.392 -12.435 -13.117 1.00 71.38 121 GLY A C 1
ATOM 913 O O . GLY A 1 121 ? 10.200 -11.772 -14.136 1.00 71.38 121 GLY A O 1
ATOM 914 N N . GLU A 1 122 ? 9.546 -13.387 -12.715 1.00 72.19 122 GLU A N 1
ATOM 915 C CA . GLU A 1 122 ? 8.323 -13.743 -13.422 1.00 72.19 122 GLU A CA 1
ATOM 916 C C . GLU A 1 122 ? 7.129 -12.939 -12.899 1.00 72.19 122 GLU A C 1
ATOM 918 O O . GLU A 1 122 ? 7.062 -12.551 -11.730 1.00 72.19 122 GLU A O 1
ATOM 923 N N . MET A 1 123 ? 6.169 -12.682 -13.787 1.00 69.69 123 MET A N 1
ATOM 924 C CA . MET A 1 123 ? 4.895 -12.062 -13.421 1.00 69.69 123 MET A CA 1
ATOM 925 C C . MET A 1 123 ? 3.976 -13.097 -12.753 1.00 69.69 123 MET A C 1
ATOM 927 O O . MET A 1 123 ? 4.269 -14.293 -12.763 1.00 69.69 123 MET A O 1
ATOM 931 N N . TRP A 1 124 ? 2.864 -12.649 -12.156 1.00 68.81 124 TRP A N 1
ATOM 932 C CA . TRP A 1 124 ? 1.864 -13.535 -11.544 1.00 68.81 124 TRP A CA 1
ATOM 933 C C . TRP A 1 124 ? 1.624 -14.789 -12.410 1.00 68.81 124 TRP A C 1
ATOM 935 O O . TRP A 1 124 ? 1.270 -14.643 -13.585 1.00 68.81 124 TRP A O 1
ATOM 945 N N . PRO A 1 125 ? 1.786 -16.009 -11.865 1.00 59.97 125 PRO A N 1
ATOM 946 C CA . PRO A 1 125 ? 1.663 -16.371 -10.447 1.00 59.97 125 PRO A CA 1
ATOM 947 C C . PRO A 1 125 ? 2.969 -16.526 -9.621 1.00 59.97 125 PRO A C 1
ATOM 949 O O . PRO A 1 125 ? 2.928 -17.104 -8.536 1.00 59.97 125 PRO A O 1
ATOM 952 N N . PHE A 1 126 ? 4.082 -15.914 -10.044 1.00 66.62 126 PHE A N 1
ATOM 953 C CA . PHE A 1 126 ? 5.344 -15.7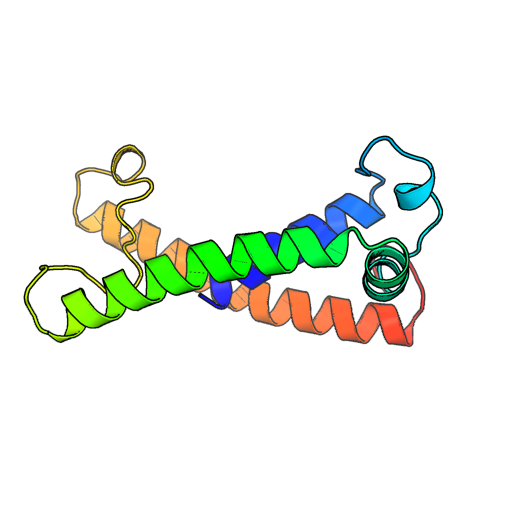83 -9.279 1.00 66.62 126 PHE A CA 1
ATOM 954 C C . PHE A 1 126 ? 6.074 -17.093 -8.901 1.00 66.62 126 PHE A C 1
ATOM 956 O O . PHE A 1 126 ? 6.833 -17.094 -7.926 1.00 66.62 126 PHE A O 1
ATOM 963 N N . PHE A 1 127 ? 5.869 -18.188 -9.637 1.00 62.84 127 PHE A N 1
ATOM 964 C CA . PHE A 1 127 ? 6.537 -19.477 -9.414 1.00 62.84 127 PHE A CA 1
ATOM 965 C C . PHE A 1 127 ? 7.115 -20.070 -10.688 1.00 62.84 127 PHE A C 1
ATOM 967 O O . PHE A 1 127 ? 6.443 -19.930 -11.729 1.00 62.84 127 PHE A O 1
#

InterPro domains:
  IPR001344 Chlorophyll A-B binding protein, plant and chromista [PTHR21649] (1-122)
  IPR022796 Chlorophyll A-B binding protein [PF00504] (1-117)

pLDDT: mean 79.86, std 8.93, range [57.69, 94.12]

Radius of gyration: 18.18 Å; chains: 1; bounding box: 40×34×48 Å

Sequence (127 aa):
KHGRVCMLATLGWIATDLGVRFPGDQFQNVSTVEAHNAMVSAGVMGPFLATIAAYEVYGGWLCLEGFEGKINREAGDFFLGKNFLPKDEAQASTMKLKELENGRLAMLAFSGICTQSVLTGEMWPFF

Secondary structure (DSSP, 8-state):
-HHHHHHHHHHHHHHHHTT---SSHHHHS--TTTHHHHHHHTT-HHHHHHHHHHHHHHHHHHHHHHHTTSS---TT--STTGGGS-SSHHHHHHHHHHHHHHHHHHHHHHHHHHHHHHHH---TT--

Foldseek 3Di:
DQLVVLLCLLVVLLCLLVPVWDPDPLTRPDDSLCNVVSCVVVVVVVVVVVVVVVVVVVVVVVVVCVVVVVDVDDPPPPVPCPVVADPDPVRNVVVVVVSVVSSVVSSVSSVVQNVLCVVPVDGPVSD

Organism: Alexandrium catenella (NCBI:txid2925)